Protein AF-A0A378BIL2-F1 (afdb_monomer_lite)

pLDDT: mean 81.59, std 17.85, range [30.56, 96.44]

Radius of gyration: 16.44 Å; chains: 1; bounding box: 48×26×46 Å

Organism: Klebsiella pneumoniae subsp. ozaenae (NCBI:txid574)

Foldseek 3Di:
DPDDDDVVVVVVVVVPDDDQDDD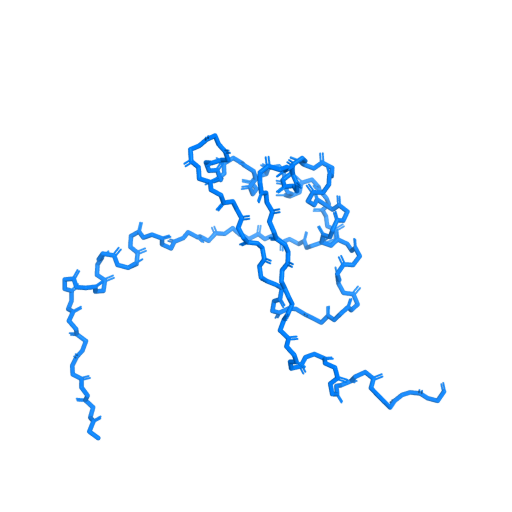LQDLVSLLVVVVVDPVVPDAAEAEDPDAPVSVVSNVVSCVVNVVCDPPYYYHYDPPNPVVVPDDD

Structure (mmCIF, N/CA/C/O backbone):
data_AF-A0A378BIL2-F1
#
_entry.id   AF-A0A378BIL2-F1
#
loop_
_atom_site.group_PDB
_atom_site.id
_atom_site.type_symbol
_atom_site.label_atom_id
_atom_site.label_alt_id
_atom_site.label_comp_id
_atom_site.label_asym_id
_atom_site.label_entity_id
_atom_site.label_seq_id
_atom_site.pdbx_PDB_ins_code
_atom_site.Cartn_x
_atom_site.Cartn_y
_atom_site.Cartn_z
_atom_site.occupancy
_atom_site.B_iso_or_equiv
_atom_site.auth_seq_id
_atom_site.auth_comp_id
_atom_site.auth_asym_id
_atom_site.auth_atom_id
_atom_site.pdbx_PDB_model_num
ATOM 1 N N . MET A 1 1 ? -2.060 -9.852 33.522 1.00 48.16 1 MET A N 1
ATOM 2 C CA . MET A 1 1 ? -3.518 -9.609 33.531 1.00 48.16 1 MET A CA 1
ATOM 3 C C . MET A 1 1 ? -3.977 -9.692 32.079 1.00 48.16 1 MET A C 1
ATOM 5 O O . MET A 1 1 ? -3.332 -9.061 31.255 1.00 48.16 1 MET A O 1
ATOM 9 N N . LYS A 1 2 ? -4.957 -10.537 31.725 1.00 69.44 2 LYS A N 1
ATOM 10 C CA . LYS A 1 2 ? -5.536 -10.529 30.369 1.00 69.44 2 LYS A CA 1
ATOM 11 C C . LYS A 1 2 ? -6.670 -9.517 30.390 1.00 69.44 2 LYS A C 1
ATOM 13 O O . LYS A 1 2 ? -7.750 -9.828 30.884 1.00 69.44 2 LYS A O 1
ATOM 18 N N . GLU A 1 3 ? -6.380 -8.296 29.966 1.00 82.31 3 GLU A N 1
ATOM 19 C CA . GLU A 1 3 ? -7.431 -7.316 29.721 1.00 82.31 3 GLU A CA 1
ATOM 20 C C . GLU A 1 3 ? -8.368 -7.870 28.646 1.00 82.31 3 GLU A C 1
ATOM 22 O O . GLU A 1 3 ? -7.927 -8.525 27.696 1.00 82.31 3 GLU A O 1
ATOM 27 N N . LYS A 1 4 ? -9.675 -7.693 28.849 1.00 87.38 4 LYS A N 1
ATOM 28 C CA . LYS A 1 4 ? -10.663 -8.069 27.842 1.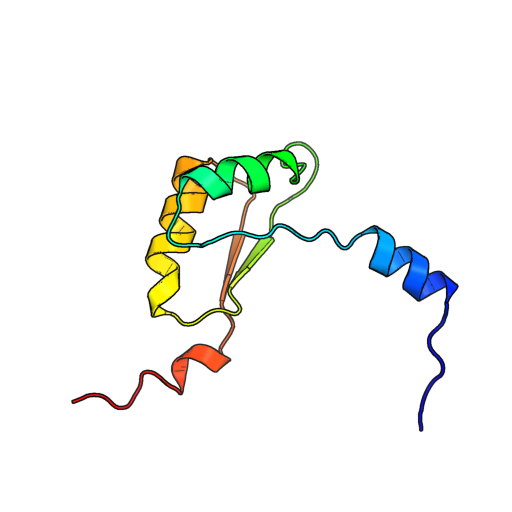00 87.38 4 LYS A CA 1
ATOM 29 C C . LYS A 1 4 ? -10.587 -7.057 26.706 1.00 87.38 4 LYS A C 1
ATOM 31 O O . LYS A 1 4 ? -10.439 -5.865 26.959 1.00 87.38 4 LYS A O 1
ATOM 36 N N . ILE A 1 5 ? -10.693 -7.549 25.479 1.00 87.94 5 ILE A N 1
ATOM 37 C CA . ILE A 1 5 ? -10.831 -6.685 24.312 1.00 87.94 5 ILE A CA 1
ATOM 38 C C . ILE A 1 5 ? -12.202 -6.012 24.405 1.00 87.94 5 ILE A C 1
ATOM 40 O O . ILE A 1 5 ? -13.202 -6.665 24.704 1.00 87.94 5 ILE A O 1
ATOM 44 N N . ASP A 1 6 ? -12.229 -4.700 24.202 1.00 93.88 6 ASP A N 1
ATOM 45 C CA . ASP A 1 6 ? -13.470 -3.968 23.990 1.00 93.88 6 ASP A CA 1
ATOM 46 C C . ASP A 1 6 ? -13.942 -4.251 22.559 1.00 93.88 6 ASP A C 1
ATOM 48 O O . ASP A 1 6 ? -13.289 -3.850 21.594 1.00 93.88 6 ASP A O 1
ATOM 52 N N . GLU A 1 7 ? -15.050 -4.979 22.430 1.00 94.25 7 GLU A N 1
ATOM 53 C CA . GLU A 1 7 ? -15.605 -5.383 21.133 1.00 94.25 7 GLU A CA 1
ATOM 54 C C . GLU A 1 7 ? -16.005 -4.173 20.274 1.00 94.25 7 GLU A C 1
ATOM 56 O O . GLU A 1 7 ? -15.781 -4.175 19.069 1.00 94.25 7 GLU A O 1
ATOM 61 N N . GLY A 1 8 ? -16.496 -3.083 20.876 1.00 95.50 8 GLY A N 1
ATOM 62 C CA . GLY A 1 8 ? -16.842 -1.870 20.129 1.00 95.50 8 GLY A CA 1
ATOM 63 C C . GLY A 1 8 ? -15.607 -1.152 19.574 1.00 95.50 8 GLY A C 1
ATOM 64 O O . GLY A 1 8 ? -15.614 -0.641 18.446 1.00 95.50 8 GLY A O 1
ATOM 65 N N . LEU A 1 9 ? -14.512 -1.148 20.341 1.00 94.38 9 LEU A N 1
ATOM 66 C CA . LEU A 1 9 ? -13.218 -0.657 19.863 1.00 94.38 9 LEU A CA 1
ATOM 67 C C . LEU A 1 9 ? -12.649 -1.565 18.764 1.00 94.38 9 LEU A C 1
ATOM 69 O O . LEU A 1 9 ? -12.114 -1.065 17.771 1.00 94.38 9 LEU A O 1
ATOM 73 N N . TRP A 1 10 ? -12.773 -2.882 18.930 1.00 94.38 10 TRP A N 1
ATOM 74 C CA . TRP A 1 10 ? -12.331 -3.870 17.951 1.00 94.38 10 TRP A CA 1
ATOM 75 C C . TRP A 1 10 ? -13.086 -3.753 16.626 1.00 94.38 10 TRP A C 1
ATOM 77 O O . TRP A 1 10 ? -12.446 -3.715 15.575 1.00 94.38 10 TRP A O 1
ATOM 87 N N . ASP A 1 11 ? -14.408 -3.607 16.652 1.00 96.31 11 ASP A N 1
ATOM 88 C CA . ASP A 1 11 ? -15.232 -3.406 15.456 1.00 96.31 11 ASP A CA 1
ATOM 89 C C . ASP A 1 11 ? -14.828 -2.123 14.716 1.00 96.31 11 ASP A C 1
ATOM 91 O O . ASP A 1 11 ? -14.658 -2.108 13.494 1.00 96.31 11 ASP A O 1
ATOM 95 N N . THR A 1 12 ? -14.568 -1.045 15.466 1.00 96.44 12 THR A N 1
ATOM 96 C CA . THR A 1 12 ? -14.105 0.230 14.896 1.00 96.44 12 THR A CA 1
ATOM 97 C C . THR A 1 12 ? -12.725 0.112 14.241 1.00 96.44 12 THR A C 1
ATOM 99 O O . THR A 1 12 ? -12.465 0.762 13.224 1.00 96.44 12 THR A O 1
ATOM 102 N N . LEU A 1 13 ? -11.818 -0.672 14.829 1.00 95.44 13 LEU A N 1
ATOM 103 C CA . LEU A 1 13 ? -10.470 -0.880 14.301 1.00 95.44 13 LEU A CA 1
ATOM 104 C C . LEU A 1 13 ? -10.481 -1.821 13.095 1.00 95.44 13 LEU A C 1
ATOM 106 O O . LEU A 1 13 ? -9.917 -1.486 12.056 1.00 95.44 13 LEU A O 1
ATOM 110 N N . SER A 1 14 ? -11.111 -2.986 13.234 1.00 95.44 14 SER A N 1
ATOM 111 C CA . SER A 1 14 ? -11.149 -4.027 12.207 1.00 95.44 14 SER A CA 1
ATOM 112 C C . SER A 1 14 ? -11.860 -3.552 10.941 1.00 95.44 14 SER A C 1
ATOM 114 O O . SER A 1 14 ? -11.381 -3.837 9.849 1.00 95.44 14 SER A O 1
ATOM 116 N N . GLY A 1 15 ? -12.892 -2.709 11.064 1.00 95.50 15 GLY A N 1
ATOM 117 C CA . GLY A 1 15 ? -13.545 -2.058 9.924 1.00 95.50 15 GLY A CA 1
ATOM 118 C C . GLY A 1 15 ? -12.657 -1.086 9.130 1.00 95.50 15 GLY A C 1
ATOM 119 O O . GLY A 1 15 ? -13.053 -0.640 8.058 1.00 95.50 15 GLY A O 1
ATOM 120 N N . ARG A 1 16 ? -11.462 -0.741 9.632 1.00 93.12 16 ARG A N 1
ATOM 121 C CA . ARG A 1 16 ? -10.455 0.072 8.919 1.00 93.12 16 ARG A CA 1
ATOM 122 C C . ARG A 1 16 ? -9.332 -0.768 8.308 1.00 93.12 16 ARG A C 1
ATOM 124 O O . ARG A 1 16 ? -8.452 -0.201 7.662 1.00 93.12 16 ARG A O 1
ATOM 131 N N . LEU A 1 17 ? -9.306 -2.076 8.569 1.00 93.31 17 LEU A N 1
ATOM 132 C CA . LEU A 1 17 ? -8.284 -2.981 8.062 1.00 93.31 17 LEU A CA 1
ATOM 133 C C . LEU A 1 17 ? -8.764 -3.608 6.759 1.00 93.31 17 LEU A C 1
ATOM 135 O O . LEU A 1 17 ? -9.762 -4.320 6.721 1.00 93.31 17 LEU A O 1
ATOM 139 N N . GLU A 1 18 ? -7.999 -3.388 5.701 1.00 92.88 18 GLU A N 1
ATOM 140 C CA . GLU A 1 18 ? -8.227 -4.009 4.404 1.00 92.88 18 GLU A CA 1
ATOM 141 C C . GLU A 1 18 ? -6.996 -4.818 4.001 1.00 92.88 18 GLU A C 1
ATOM 143 O O . GLU A 1 18 ? -5.860 -4.455 4.319 1.00 92.88 18 GLU A O 1
ATOM 148 N N . PHE A 1 19 ? -7.218 -5.932 3.304 1.00 93.56 19 PHE A N 1
ATOM 149 C CA . PHE A 1 19 ? -6.151 -6.821 2.862 1.00 93.56 19 PHE A CA 1
ATOM 150 C C . PHE A 1 19 ? -6.058 -6.851 1.337 1.00 93.56 19 PHE A C 1
ATOM 152 O O . PHE A 1 19 ? -7.025 -7.173 0.646 1.00 93.56 19 PHE A O 1
ATOM 159 N N . CYS A 1 20 ? -4.860 -6.581 0.822 1.00 93.00 20 CYS A N 1
ATOM 160 C CA . CYS A 1 20 ? -4.521 -6.724 -0.588 1.00 93.00 20 CYS A CA 1
ATOM 161 C C . CYS A 1 20 ? -3.434 -7.792 -0.732 1.00 93.00 20 CYS A C 1
ATOM 163 O O . CYS A 1 20 ? -2.299 -7.583 -0.306 1.00 93.00 20 CYS A O 1
ATOM 165 N N . ASN A 1 21 ? -3.769 -8.929 -1.347 1.00 93.56 21 ASN A N 1
ATOM 166 C CA . ASN A 1 21 ? -2.766 -9.928 -1.709 1.00 93.56 21 ASN A CA 1
ATOM 167 C C . ASN A 1 21 ? -1.935 -9.400 -2.888 1.00 93.56 21 ASN A C 1
ATOM 169 O O . ASN A 1 21 ? -2.487 -9.191 -3.970 1.00 93.56 21 ASN A O 1
ATOM 173 N N . LEU A 1 22 ? -0.645 -9.154 -2.661 1.00 92.31 22 LEU A N 1
ATOM 174 C CA . LEU A 1 22 ? 0.255 -8.484 -3.597 1.00 92.31 22 LEU A CA 1
ATOM 175 C C . LEU A 1 22 ? 1.623 -9.176 -3.603 1.00 92.31 22 LEU A C 1
ATOM 177 O O . LEU A 1 22 ? 2.277 -9.252 -2.562 1.00 92.31 22 LEU A O 1
ATOM 181 N N . ASP A 1 23 ? 2.076 -9.619 -4.777 1.00 93.50 23 ASP A N 1
ATOM 182 C CA . ASP A 1 23 ? 3.487 -9.942 -4.997 1.00 93.50 23 ASP A CA 1
ATOM 183 C C . ASP A 1 23 ? 4.242 -8.646 -5.299 1.00 93.50 23 ASP A C 1
ATOM 185 O O . ASP A 1 23 ? 3.956 -7.945 -6.265 1.00 93.50 23 ASP A O 1
ATOM 189 N N . VAL A 1 24 ? 5.224 -8.320 -4.465 1.00 92.00 24 VAL A N 1
ATOM 190 C CA . VAL A 1 24 ? 6.014 -7.090 -4.592 1.00 92.00 24 VAL A CA 1
ATOM 191 C C . VAL A 1 24 ? 6.896 -7.061 -5.842 1.00 92.00 24 VAL A C 1
ATOM 193 O O . VAL A 1 24 ? 7.365 -5.987 -6.216 1.00 92.00 24 VAL A O 1
ATOM 196 N N . ASN A 1 25 ? 7.135 -8.214 -6.475 1.00 92.12 25 ASN A N 1
ATOM 197 C CA . ASN A 1 25 ? 7.905 -8.320 -7.713 1.00 92.12 25 ASN A CA 1
ATOM 198 C C . ASN A 1 25 ? 7.037 -8.169 -8.971 1.00 92.12 25 ASN A C 1
ATOM 200 O O . ASN A 1 25 ? 7.582 -7.936 -10.050 1.00 92.12 25 ASN A O 1
ATOM 204 N N . ASP A 1 26 ? 5.711 -8.263 -8.837 1.00 93.12 26 ASP A N 1
ATOM 205 C CA . ASP A 1 26 ? 4.756 -8.020 -9.915 1.00 93.12 26 ASP A CA 1
ATOM 206 C C . ASP A 1 26 ? 4.219 -6.586 -9.824 1.00 93.12 26 ASP A C 1
ATOM 208 O O . ASP A 1 26 ? 3.360 -6.255 -9.003 1.00 93.12 26 ASP A O 1
ATOM 212 N N . THR A 1 27 ? 4.725 -5.704 -10.688 1.00 89.50 27 THR A N 1
ATOM 213 C CA . THR A 1 27 ? 4.338 -4.290 -10.650 1.00 89.50 27 THR A CA 1
ATOM 214 C C . THR A 1 27 ? 2.885 -4.052 -11.060 1.00 89.50 27 THR A C 1
ATOM 216 O O . THR A 1 27 ? 2.294 -3.065 -10.619 1.00 89.50 27 THR A O 1
ATOM 219 N N . SER A 1 28 ? 2.263 -4.969 -11.810 1.00 88.94 28 SER A N 1
ATOM 220 C CA . SER A 1 28 ? 0.856 -4.845 -12.209 1.00 88.94 28 SER A CA 1
ATOM 221 C C . SER A 1 28 ? -0.101 -4.942 -11.014 1.00 88.94 28 SER A C 1
ATOM 223 O O . SER A 1 28 ? -1.133 -4.266 -10.975 1.00 88.94 28 SER A O 1
ATOM 225 N N . GLY A 1 29 ? 0.287 -5.684 -9.971 1.00 90.19 29 GLY A N 1
ATOM 226 C CA . GLY A 1 29 ? -0.491 -5.811 -8.741 1.00 90.19 29 GLY A CA 1
ATOM 227 C C . GLY A 1 29 ? -0.653 -4.493 -7.972 1.00 90.19 29 GLY A C 1
ATOM 228 O O . GLY A 1 29 ? -1.620 -4.328 -7.225 1.00 90.19 29 GLY A O 1
ATOM 229 N N . PHE A 1 30 ? 0.237 -3.515 -8.176 1.00 93.50 30 PHE A N 1
ATOM 230 C CA . PHE A 1 30 ? 0.165 -2.225 -7.484 1.00 93.50 30 PHE A CA 1
ATOM 231 C C . PHE A 1 30 ? -0.996 -1.351 -7.970 1.00 93.50 30 PHE A C 1
ATOM 233 O O . PHE A 1 30 ? -1.451 -0.487 -7.222 1.00 93.50 30 PHE A O 1
ATOM 240 N N . THR A 1 31 ? -1.540 -1.592 -9.167 1.00 91.44 31 THR A N 1
ATOM 241 C CA . THR A 1 31 ? -2.764 -0.914 -9.622 1.00 91.44 31 THR A CA 1
ATOM 242 C C . THR A 1 31 ? -3.949 -1.264 -8.725 1.00 91.44 31 THR A C 1
ATOM 244 O O . THR A 1 31 ? -4.650 -0.363 -8.271 1.00 91.44 31 THR A O 1
ATOM 247 N N . ARG A 1 32 ? -4.105 -2.548 -8.371 1.00 92.50 32 ARG A N 1
ATOM 248 C CA . ARG A 1 32 ? -5.145 -3.009 -7.437 1.00 92.50 32 ARG A CA 1
ATOM 249 C C . ARG A 1 32 ? -4.985 -2.374 -6.058 1.00 92.50 32 ARG A C 1
ATOM 251 O O . ARG A 1 32 ? -5.969 -1.967 -5.450 1.00 92.50 32 ARG A O 1
ATOM 258 N N . LEU A 1 33 ? -3.746 -2.258 -5.574 1.00 92.25 33 LEU A N 1
ATOM 259 C CA . LEU A 1 33 ? -3.473 -1.558 -4.319 1.00 92.25 33 LEU A CA 1
ATOM 260 C C . LEU A 1 33 ? -3.925 -0.092 -4.400 1.00 92.25 33 LEU A C 1
ATOM 262 O O . LEU A 1 33 ? -4.501 0.424 -3.450 1.00 92.25 33 LEU A O 1
ATOM 266 N N . GLY A 1 34 ? -3.705 0.566 -5.539 1.00 90.75 34 GLY A N 1
ATOM 267 C CA . GLY A 1 34 ? -4.135 1.943 -5.765 1.00 90.75 34 GLY A CA 1
ATOM 268 C C . GLY A 1 34 ? -5.647 2.142 -5.724 1.00 90.75 34 GLY A C 1
ATOM 269 O O . GLY A 1 34 ? -6.104 3.134 -5.167 1.00 90.75 34 GLY A O 1
ATOM 270 N N . GLU A 1 35 ? -6.422 1.194 -6.249 1.00 91.69 35 GLU A N 1
ATOM 271 C CA . GLU A 1 35 ? -7.893 1.242 -6.229 1.00 91.69 35 GLU A CA 1
ATOM 272 C C . GLU A 1 35 ? -8.473 1.177 -4.808 1.00 91.69 35 GLU A C 1
ATOM 274 O O . GLU A 1 35 ? -9.533 1.742 -4.549 1.00 91.69 35 GLU A O 1
ATOM 279 N N . MET A 1 36 ? -7.761 0.533 -3.879 1.00 91.12 36 MET A N 1
ATOM 280 C CA . MET A 1 36 ? -8.151 0.439 -2.467 1.00 91.12 36 MET A CA 1
ATOM 281 C C . MET A 1 36 ? -7.774 1.694 -1.659 1.00 91.12 36 MET A C 1
ATOM 283 O O . MET A 1 36 ? -8.287 1.917 -0.563 1.00 91.12 36 MET A O 1
ATOM 287 N N . LEU A 1 37 ? -6.867 2.532 -2.170 1.00 90.00 37 LEU A N 1
A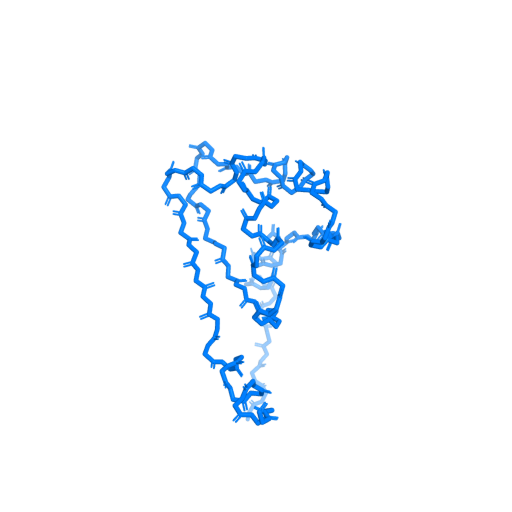TOM 288 C CA . LEU A 1 37 ? -6.361 3.703 -1.458 1.00 90.00 37 LEU A CA 1
ATOM 289 C C . LEU A 1 37 ? -7.102 4.983 -1.864 1.00 90.00 37 LEU A C 1
ATOM 291 O O . LEU A 1 37 ? -7.063 5.420 -3.011 1.00 90.00 37 LEU A O 1
ATOM 295 N N . ASP A 1 38 ? -7.664 5.692 -0.886 1.00 88.19 38 ASP A N 1
ATOM 296 C CA . ASP A 1 38 ? -8.191 7.046 -1.094 1.00 88.19 38 ASP A CA 1
ATOM 297 C C . ASP A 1 38 ? -7.079 8.106 -0.999 1.00 88.19 38 ASP A C 1
ATOM 299 O O . ASP A 1 38 ? -6.960 8.839 -0.015 1.00 88.19 38 ASP A O 1
ATOM 303 N N . GLN A 1 39 ? -6.245 8.201 -2.037 1.00 82.38 39 GLN A N 1
ATOM 304 C CA . GLN A 1 39 ? -5.148 9.179 -2.083 1.00 82.38 39 GLN A CA 1
ATOM 305 C C . GLN A 1 39 ? -5.613 10.635 -2.251 1.00 82.38 39 GLN A C 1
ATOM 307 O O . GLN A 1 39 ? -4.808 11.555 -2.108 1.00 82.38 39 GLN A O 1
ATOM 312 N N . LYS A 1 40 ? -6.897 10.862 -2.567 1.00 84.94 40 LYS A N 1
ATOM 313 C CA . LYS A 1 40 ? -7.458 12.211 -2.735 1.00 84.94 40 LYS A CA 1
ATOM 314 C C . LYS A 1 40 ? -7.735 12.860 -1.386 1.00 84.94 40 LYS A C 1
ATOM 316 O O . LYS A 1 40 ? -7.426 14.035 -1.210 1.00 84.94 40 LYS A O 1
ATOM 321 N N . ASN A 1 41 ? -8.292 12.097 -0.446 1.00 88.31 41 ASN A N 1
ATOM 322 C CA . ASN A 1 41 ? -8.685 12.625 0.861 1.00 88.31 41 ASN A CA 1
ATOM 323 C C . ASN A 1 41 ? -7.766 12.173 2.003 1.00 88.31 41 ASN A C 1
ATOM 325 O O . ASN A 1 41 ? -7.867 12.711 3.107 1.00 88.31 41 ASN A O 1
ATOM 329 N N . ARG A 1 42 ? -6.878 11.191 1.782 1.00 86.75 42 ARG A N 1
ATOM 330 C CA . ARG A 1 42 ? -6.028 10.616 2.836 1.00 86.75 42 ARG A CA 1
ATOM 331 C C . ARG A 1 42 ? -4.550 10.614 2.458 1.00 86.75 42 ARG A C 1
ATOM 333 O O . ARG A 1 42 ? -4.154 10.279 1.344 1.00 86.75 42 ARG A O 1
ATOM 340 N N . VAL A 1 43 ? -3.706 10.933 3.438 1.00 87.88 43 VAL A N 1
ATOM 341 C CA . VAL A 1 43 ? -2.249 10.804 3.317 1.00 87.88 43 VAL A CA 1
ATOM 342 C C . VAL A 1 43 ? -1.871 9.328 3.419 1.00 87.88 43 VAL A C 1
ATOM 344 O O . VAL A 1 43 ? -2.141 8.688 4.432 1.00 87.88 43 VAL A O 1
ATOM 347 N N . THR A 1 44 ? -1.214 8.788 2.391 1.00 88.69 44 THR A N 1
ATOM 348 C CA . THR A 1 44 ? -0.717 7.404 2.406 1.00 88.69 44 THR A CA 1
ATOM 349 C C . THR A 1 44 ? 0.632 7.316 3.127 1.00 88.69 44 THR A C 1
ATOM 351 O O . THR A 1 44 ? 1.586 8.015 2.772 1.00 88.69 44 THR A O 1
ATOM 354 N N . ILE A 1 45 ? 0.732 6.430 4.120 1.00 87.69 45 ILE A N 1
ATOM 355 C CA . ILE A 1 45 ? 1.989 6.086 4.794 1.00 87.69 45 ILE A CA 1
ATOM 356 C C . ILE A 1 45 ? 2.300 4.624 4.490 1.00 87.69 45 ILE A C 1
ATOM 358 O O . ILE A 1 45 ? 1.565 3.732 4.902 1.00 87.69 45 ILE A O 1
ATOM 362 N N . ASN A 1 46 ? 3.406 4.383 3.789 1.00 87.69 46 ASN A N 1
ATOM 363 C CA . ASN A 1 46 ? 3.861 3.040 3.449 1.00 87.69 46 ASN A CA 1
ATOM 364 C C . ASN A 1 46 ? 4.904 2.576 4.477 1.00 87.69 46 ASN A C 1
ATOM 366 O O . ASN A 1 46 ? 5.974 3.181 4.577 1.00 87.69 46 ASN A O 1
ATOM 370 N N . TYR A 1 47 ? 4.598 1.523 5.241 1.00 88.94 47 TYR A N 1
ATOM 371 C CA . TYR A 1 47 ? 5.511 0.923 6.221 1.00 88.94 47 TYR A CA 1
ATOM 372 C C . TYR A 1 47 ? 5.998 -0.443 5.734 1.00 88.94 47 TYR A C 1
ATOM 374 O O . TYR A 1 47 ? 5.213 -1.385 5.633 1.00 88.94 47 TYR A O 1
ATOM 382 N N . PHE A 1 48 ? 7.292 -0.574 5.441 1.00 87.88 48 PHE A N 1
ATOM 383 C CA . PHE A 1 48 ? 7.841 -1.837 4.945 1.00 87.88 48 PHE A CA 1
ATOM 384 C C . PHE A 1 48 ? 8.306 -2.723 6.102 1.00 87.88 48 PHE A C 1
ATOM 386 O O . PHE A 1 48 ? 9.358 -2.494 6.705 1.00 87.88 48 PHE A O 1
ATOM 393 N N . ALA A 1 49 ? 7.516 -3.763 6.370 1.00 88.12 49 ALA A N 1
ATOM 394 C CA . ALA A 1 49 ? 7.830 -4.861 7.285 1.00 88.12 49 ALA A CA 1
ATOM 395 C C . ALA A 1 49 ? 8.400 -6.092 6.541 1.00 88.12 49 ALA A C 1
ATOM 397 O O . ALA A 1 49 ? 8.179 -7.228 6.947 1.00 88.12 49 ALA A O 1
ATOM 398 N N . MET A 1 50 ? 9.113 -5.860 5.435 1.00 87.50 50 MET A N 1
ATOM 399 C CA . MET A 1 50 ? 9.687 -6.883 4.550 1.00 87.50 50 MET A CA 1
ATOM 400 C C . MET A 1 50 ? 11.226 -6.810 4.547 1.00 87.50 50 MET A C 1
ATOM 402 O O . MET A 1 50 ? 11.784 -5.793 4.973 1.00 87.50 50 MET A O 1
ATOM 406 N N . PRO A 1 51 ? 11.946 -7.847 4.068 1.00 88.56 51 PRO A N 1
ATOM 407 C CA . PRO A 1 51 ? 13.403 -7.800 3.952 1.00 88.56 51 PRO A CA 1
ATOM 408 C C . PRO A 1 51 ? 13.886 -6.650 3.047 1.00 88.56 51 PRO A C 1
ATOM 410 O O . PRO A 1 51 ? 13.225 -6.358 2.045 1.00 88.56 51 PRO A O 1
ATOM 413 N N . PRO A 1 52 ? 15.060 -6.037 3.308 1.00 87.31 52 PRO A N 1
ATOM 414 C CA . PRO A 1 52 ? 15.541 -4.883 2.541 1.00 87.31 52 PRO A CA 1
ATOM 415 C C . PRO A 1 52 ? 15.752 -5.177 1.054 1.00 87.31 52 PRO A C 1
ATOM 417 O O . PRO A 1 52 ? 15.609 -4.282 0.226 1.00 87.31 52 PRO A O 1
ATOM 420 N N . SER A 1 53 ? 16.037 -6.436 0.707 1.00 90.00 53 SER A N 1
ATOM 421 C CA . SER A 1 53 ? 16.168 -6.901 -0.679 1.00 90.00 53 SER A CA 1
ATOM 422 C C . SER A 1 53 ? 14.912 -6.650 -1.520 1.00 90.00 53 SER A C 1
ATOM 424 O O . SER A 1 53 ? 15.013 -6.498 -2.732 1.00 90.00 53 SER A O 1
ATOM 426 N N . THR A 1 54 ? 13.738 -6.544 -0.890 1.00 90.62 54 THR A N 1
ATOM 427 C CA . THR A 1 54 ? 12.461 -6.287 -1.574 1.00 90.62 54 THR A CA 1
ATOM 428 C C . THR A 1 54 ? 12.161 -4.799 -1.776 1.00 90.62 54 THR A C 1
ATOM 430 O O . THR A 1 54 ? 11.298 -4.455 -2.580 1.00 90.62 54 THR A O 1
ATOM 433 N N . PHE A 1 55 ? 12.876 -3.889 -1.100 1.00 90.25 55 PHE A N 1
ATOM 434 C CA . PHE A 1 55 ? 12.543 -2.456 -1.109 1.00 90.25 55 PHE A CA 1
ATOM 435 C C . PHE A 1 55 ?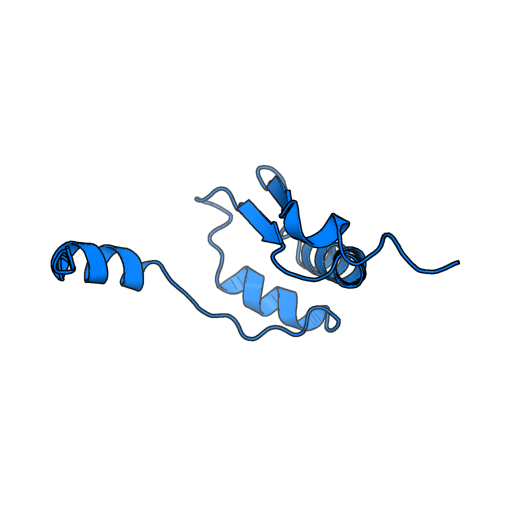 12.630 -1.840 -2.506 1.00 90.25 55 PHE A C 1
ATOM 437 O O . PHE A 1 55 ? 11.808 -0.994 -2.847 1.00 90.25 55 PHE A O 1
ATOM 444 N N . GLY A 1 56 ? 13.588 -2.282 -3.327 1.00 89.19 56 GLY A N 1
ATOM 445 C CA . GLY A 1 56 ? 13.715 -1.818 -4.709 1.00 89.19 56 GLY A CA 1
ATOM 446 C C . GLY A 1 56 ? 12.468 -2.130 -5.540 1.00 89.19 56 GLY A C 1
ATOM 447 O O . GLY A 1 56 ? 11.927 -1.238 -6.192 1.00 89.19 56 GLY A O 1
ATOM 448 N N . ALA A 1 57 ? 11.975 -3.368 -5.454 1.00 92.69 57 ALA A N 1
ATOM 449 C CA . ALA A 1 57 ? 10.776 -3.810 -6.161 1.00 92.69 57 ALA A CA 1
ATOM 450 C C . ALA A 1 57 ? 9.523 -3.065 -5.667 1.00 92.69 57 ALA A C 1
ATOM 452 O O . ALA A 1 57 ? 8.766 -2.528 -6.474 1.00 92.69 57 ALA A O 1
ATOM 453 N N . ILE A 1 58 ? 9.377 -2.910 -4.345 1.00 91.94 58 ILE A N 1
ATOM 454 C CA . ILE A 1 58 ? 8.248 -2.185 -3.745 1.00 91.94 58 ILE A CA 1
ATOM 455 C C . ILE A 1 58 ? 8.236 -0.713 -4.181 1.00 91.94 58 ILE A C 1
ATOM 457 O O . ILE A 1 58 ? 7.208 -0.202 -4.622 1.00 91.94 58 ILE A O 1
ATOM 461 N N . CYS A 1 59 ? 9.374 -0.016 -4.095 1.00 90.62 59 CYS A N 1
ATOM 462 C CA . CYS A 1 59 ? 9.476 1.381 -4.519 1.00 90.62 59 CYS A CA 1
ATOM 463 C C . CYS A 1 59 ? 9.193 1.555 -6.016 1.00 90.62 59 CYS A C 1
ATOM 465 O O . CYS A 1 59 ? 8.560 2.541 -6.398 1.00 90.62 59 CYS A O 1
ATOM 467 N N . LYS A 1 60 ? 9.627 0.602 -6.853 1.00 91.50 60 LYS A N 1
ATOM 468 C CA . LYS A 1 60 ? 9.332 0.593 -8.289 1.00 91.50 60 LYS A CA 1
ATOM 469 C C . LYS A 1 60 ? 7.828 0.456 -8.541 1.00 91.50 60 LYS A C 1
ATOM 471 O O . LYS A 1 60 ? 7.264 1.316 -9.211 1.00 91.50 60 LYS A O 1
ATOM 476 N N . GLY A 1 61 ? 7.178 -0.554 -7.961 1.00 92.62 61 GLY A N 1
ATOM 477 C CA . GLY A 1 61 ? 5.738 -0.777 -8.120 1.00 92.62 61 GLY A CA 1
ATOM 478 C C . GLY A 1 61 ? 4.894 0.407 -7.636 1.00 92.62 61 GLY A C 1
ATOM 479 O O . GLY A 1 61 ? 4.018 0.884 -8.356 1.00 92.62 61 GLY A O 1
ATOM 480 N N . LEU A 1 62 ? 5.223 0.969 -6.465 1.00 91.00 62 LEU A N 1
ATOM 481 C CA . LEU A 1 62 ? 4.574 2.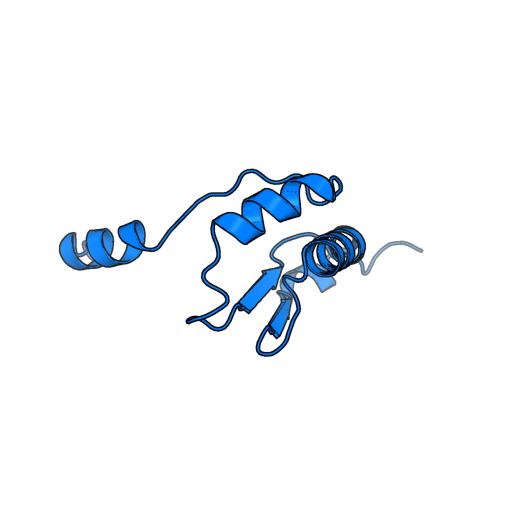187 -5.961 1.00 91.00 62 LEU A CA 1
ATOM 482 C C . LEU A 1 62 ? 4.764 3.384 -6.903 1.00 91.00 62 LEU A C 1
ATOM 484 O O . LEU A 1 62 ? 3.848 4.190 -7.052 1.00 91.00 62 LEU A O 1
ATOM 488 N N . GLY A 1 63 ? 5.942 3.524 -7.514 1.00 89.75 63 GLY A N 1
ATOM 489 C CA . GLY A 1 63 ? 6.229 4.591 -8.471 1.00 89.75 63 GLY A CA 1
ATOM 490 C C . GLY A 1 63 ? 5.435 4.454 -9.768 1.00 89.75 63 GLY A C 1
ATOM 491 O O . GLY A 1 63 ? 4.817 5.422 -10.207 1.00 89.75 63 GLY A O 1
ATOM 492 N N . GLU A 1 64 ? 5.401 3.255 -10.350 1.00 91.56 64 GLU A N 1
ATOM 493 C CA . GLU A 1 64 ? 4.656 2.968 -11.585 1.00 91.56 64 GLU A CA 1
ATOM 494 C C . GLU A 1 64 ? 3.145 3.174 -11.398 1.00 91.56 64 GLU A C 1
ATOM 496 O O . GLU A 1 64 ? 2.490 3.777 -12.249 1.00 91.56 64 GLU A O 1
ATOM 501 N N . ALA A 1 65 ? 2.609 2.786 -10.238 1.00 89.38 65 ALA A N 1
ATOM 502 C CA . ALA A 1 65 ? 1.209 3.003 -9.878 1.00 89.38 65 ALA A CA 1
ATOM 503 C C . ALA A 1 65 ? 0.903 4.426 -9.358 1.00 89.38 65 ALA A C 1
ATOM 505 O O . ALA A 1 65 ? -0.234 4.712 -8.990 1.00 89.38 65 ALA A O 1
ATOM 506 N N . LYS A 1 66 ? 1.893 5.334 -9.325 1.00 87.69 66 LYS A N 1
ATOM 507 C CA . LYS A 1 66 ? 1.785 6.718 -8.808 1.00 87.69 66 LYS A CA 1
ATOM 508 C C . LYS A 1 66 ? 1.369 6.821 -7.334 1.00 87.69 66 LYS A C 1
ATOM 510 O O . LYS A 1 66 ? 0.938 7.879 -6.877 1.00 87.69 66 LYS A O 1
ATOM 515 N N . LEU A 1 67 ? 1.579 5.761 -6.558 1.00 84.75 67 LEU A N 1
ATOM 516 C CA . LEU A 1 67 ? 1.192 5.675 -5.148 1.00 84.75 67 LEU A CA 1
ATOM 517 C C . LEU A 1 67 ? 2.185 6.344 -4.188 1.00 84.75 67 LEU A C 1
ATOM 519 O O . LEU A 1 67 ? 1.941 6.413 -2.985 1.00 84.75 67 LEU A O 1
ATOM 523 N N . ASN A 1 68 ? 3.299 6.859 -4.708 1.00 79.62 68 ASN A N 1
ATOM 524 C CA . ASN A 1 68 ? 4.311 7.608 -3.964 1.00 79.62 68 ASN A CA 1
ATOM 525 C C . ASN A 1 68 ? 4.220 9.136 -4.169 1.00 79.62 68 ASN A C 1
ATOM 527 O O . ASN A 1 68 ? 5.125 9.865 -3.753 1.00 79.62 68 ASN A O 1
ATOM 531 N N . ALA A 1 69 ? 3.149 9.635 -4.800 1.00 76.69 69 ALA A N 1
ATOM 532 C CA . ALA A 1 69 ? 2.937 11.064 -5.008 1.00 76.69 69 ALA A CA 1
ATOM 533 C C . ALA A 1 69 ? 2.757 11.816 -3.677 1.00 76.69 69 ALA A C 1
ATOM 535 O O . ALA A 1 69 ? 2.263 11.271 -2.688 1.00 76.69 69 ALA A O 1
ATOM 536 N N . LYS A 1 70 ? 3.147 13.099 -3.631 1.00 72.19 70 LYS A N 1
ATOM 537 C CA . LYS A 1 70 ? 2.922 13.936 -2.439 1.00 72.19 70 LYS A CA 1
ATOM 538 C C . LYS A 1 70 ? 1.424 13.923 -2.082 1.00 72.19 70 LYS A C 1
ATOM 540 O O . LYS A 1 70 ? 0.614 14.086 -2.989 1.00 72.19 70 LYS A O 1
ATOM 545 N N . PRO A 1 71 ? 1.058 13.799 -0.792 1.00 74.94 71 PRO A N 1
ATOM 546 C CA . PRO A 1 71 ? 1.906 13.876 0.405 1.00 74.94 71 PRO A CA 1
ATOM 547 C C . PRO A 1 71 ? 2.447 12.533 0.950 1.00 74.94 71 PRO A C 1
ATOM 549 O O . PRO A 1 71 ? 2.827 12.490 2.120 1.00 74.94 71 PRO A O 1
ATOM 552 N N . ALA A 1 72 ? 2.529 11.460 0.154 1.00 74.19 72 ALA A N 1
ATOM 553 C CA . ALA A 1 72 ? 2.943 10.139 0.635 1.00 74.19 72 ALA A CA 1
ATOM 554 C C . ALA A 1 72 ? 4.315 10.124 1.347 1.00 74.19 72 ALA A C 1
ATOM 556 O O . ALA A 1 72 ? 5.217 10.928 1.061 1.00 74.19 72 ALA A O 1
ATOM 557 N N . ARG A 1 73 ? 4.466 9.204 2.308 1.00 78.06 73 ARG A N 1
ATOM 558 C CA . ARG A 1 73 ? 5.695 8.982 3.091 1.00 78.06 73 ARG A CA 1
ATOM 559 C C . ARG A 1 73 ? 6.041 7.494 3.125 1.00 78.06 73 ARG A C 1
ATOM 561 O O . ARG A 1 73 ? 5.147 6.657 3.212 1.00 78.06 73 ARG A O 1
ATOM 568 N N . VAL A 1 74 ? 7.336 7.179 3.080 1.00 76.88 74 VAL A N 1
ATOM 569 C CA . VAL A 1 74 ? 7.855 5.804 3.171 1.00 76.88 74 VAL A CA 1
ATOM 570 C C . VAL A 1 74 ? 8.678 5.665 4.449 1.00 76.88 74 VAL A C 1
ATOM 572 O O . VAL A 1 74 ? 9.594 6.453 4.688 1.00 76.88 74 VAL A O 1
ATOM 575 N N . GLY A 1 75 ? 8.343 4.671 5.269 1.00 69.31 75 GLY A N 1
ATOM 576 C CA . GLY A 1 75 ? 9.062 4.296 6.482 1.00 69.31 75 GLY A CA 1
ATOM 577 C C . GLY A 1 75 ? 9.471 2.825 6.448 1.00 69.31 75 GLY A C 1
ATOM 578 O O . GLY A 1 75 ? 8.798 1.991 5.848 1.00 69.31 75 GLY A O 1
ATOM 579 N N . HIS A 1 76 ? 10.575 2.496 7.115 1.00 68.00 76 HIS A N 1
ATOM 580 C CA . HIS A 1 76 ? 11.114 1.136 7.168 1.00 68.00 76 HIS A CA 1
ATOM 581 C C . HIS A 1 76 ? 11.367 0.733 8.625 1.00 68.00 76 HIS A C 1
ATOM 583 O O . HIS A 1 76 ? 11.867 1.541 9.415 1.00 68.00 76 HIS A O 1
ATOM 589 N N . GLY A 1 77 ? 11.050 -0.511 8.991 1.00 53.41 77 GLY A N 1
ATOM 590 C CA . GLY A 1 77 ? 11.338 -1.046 10.324 1.00 53.41 77 GLY A CA 1
ATOM 591 C C . GLY A 1 77 ? 12.838 -1.281 10.557 1.00 53.41 77 GLY A C 1
ATOM 592 O O . GLY A 1 77 ? 13.543 -1.792 9.689 1.00 53.41 77 GLY A O 1
ATOM 593 N N . LYS A 1 78 ? 13.353 -0.939 11.750 1.00 54.25 78 LYS A N 1
ATOM 594 C CA . LYS A 1 78 ? 14.782 -1.115 12.105 1.00 54.25 78 LYS A CA 1
ATOM 595 C C . LYS A 1 78 ? 15.219 -2.583 12.242 1.00 54.25 78 LYS A C 1
ATOM 597 O O . LYS A 1 78 ? 16.415 -2.858 12.173 1.00 54.25 78 LYS A O 1
ATOM 602 N N . THR A 1 79 ? 14.286 -3.522 12.384 1.00 45.97 79 THR A N 1
ATOM 603 C CA . THR A 1 79 ? 14.568 -4.952 12.613 1.00 45.97 79 THR A CA 1
ATOM 604 C C . THR A 1 79 ? 15.255 -5.634 11.422 1.00 45.97 79 THR A C 1
ATOM 606 O O . THR A 1 79 ? 15.908 -6.658 11.582 1.00 45.97 79 THR A O 1
ATOM 609 N N . ALA A 1 80 ? 15.190 -5.037 10.232 1.00 42.66 80 ALA A N 1
ATOM 610 C CA . ALA A 1 80 ? 15.754 -5.604 9.012 1.00 42.66 80 ALA A CA 1
ATOM 611 C C . ALA A 1 80 ? 17.279 -5.404 8.853 1.00 42.66 80 ALA A C 1
ATOM 613 O O . ALA A 1 80 ? 17.900 -6.058 8.018 1.00 42.66 80 ALA A O 1
ATOM 614 N N . ARG A 1 81 ? 17.912 -4.527 9.652 1.00 37.34 81 ARG A N 1
ATOM 615 C CA . ARG A 1 81 ? 19.360 -4.251 9.542 1.00 37.34 81 ARG A CA 1
ATOM 616 C C . ARG A 1 81 ? 20.232 -5.343 10.179 1.00 37.34 81 ARG A C 1
ATOM 618 O O . ARG A 1 81 ? 21.390 -5.474 9.806 1.00 37.34 81 ARG A O 1
ATOM 625 N N . HIS A 1 82 ? 19.704 -6.127 11.121 1.00 35.78 82 HIS A N 1
ATOM 626 C CA . HIS A 1 82 ? 20.520 -7.094 11.867 1.00 35.78 82 HIS A CA 1
ATOM 627 C C . HIS A 1 82 ? 20.777 -8.407 11.105 1.00 35.78 82 HIS A C 1
ATOM 629 O O . HIS A 1 82 ? 21.729 -9.110 11.415 1.00 35.78 82 HIS A O 1
ATOM 635 N N . LEU A 1 83 ? 19.979 -8.722 10.077 1.00 41.38 83 LEU A N 1
ATOM 636 C CA . LEU A 1 83 ? 20.114 -9.967 9.303 1.00 41.38 83 LEU A CA 1
ATOM 637 C C . LEU A 1 83 ? 20.961 -9.825 8.026 1.00 41.38 83 LEU A C 1
ATOM 639 O O . LEU A 1 83 ? 21.303 -10.830 7.418 1.00 41.38 83 LEU A O 1
ATOM 643 N N . ALA A 1 84 ? 21.327 -8.603 7.629 1.00 40.53 84 ALA A N 1
ATOM 644 C CA . ALA A 1 84 ? 22.121 -8.344 6.420 1.00 40.53 84 ALA A CA 1
ATOM 645 C C . ALA A 1 84 ? 23.603 -8.023 6.709 1.00 40.53 84 ALA A C 1
ATOM 647 O O . ALA A 1 84 ? 24.340 -7.668 5.797 1.00 40.53 8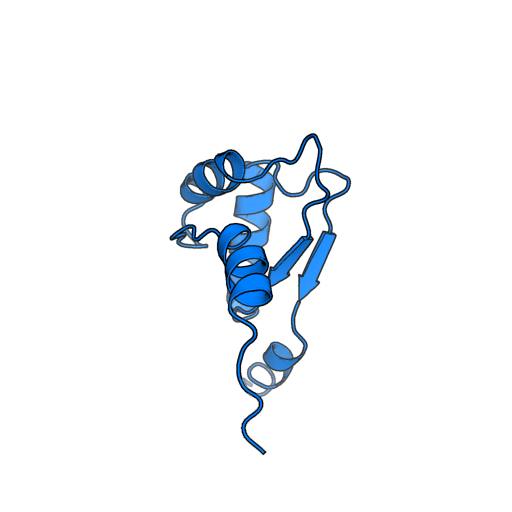4 ALA A O 1
ATOM 648 N N . GLY A 1 85 ? 24.034 -8.108 7.974 1.00 36.28 85 GLY A N 1
ATOM 649 C CA . GLY A 1 85 ? 25.381 -7.727 8.415 1.00 36.28 85 GLY A CA 1
ATOM 650 C C . GLY A 1 85 ? 26.445 -8.827 8.351 1.00 36.28 85 GLY A C 1
ATOM 651 O O . GLY A 1 85 ? 27.577 -8.549 8.718 1.00 36.28 85 GLY A O 1
ATOM 652 N N . ASN A 1 86 ? 26.106 -10.040 7.906 1.00 36.75 86 ASN A N 1
ATOM 653 C CA . ASN A 1 86 ? 27.044 -11.161 7.796 1.00 36.75 86 ASN A CA 1
ATOM 654 C C . ASN A 1 86 ? 26.904 -11.858 6.436 1.00 36.75 86 ASN A C 1
ATOM 656 O O . ASN A 1 86 ? 26.382 -12.967 6.349 1.00 36.75 86 ASN A O 1
ATOM 660 N N . LEU A 1 87 ? 27.382 -11.218 5.374 1.00 30.56 87 LEU A N 1
ATOM 661 C CA . LEU A 1 87 ? 27.939 -11.934 4.228 1.00 30.56 87 LEU A CA 1
ATOM 662 C C . LEU A 1 87 ? 29.258 -11.242 3.834 1.00 30.56 87 LEU A C 1
ATOM 664 O O . LEU A 1 87 ? 29.292 -10.011 3.870 1.00 30.56 87 LEU A O 1
ATOM 668 N N . PRO A 1 88 ? 30.328 -12.019 3.570 1.00 39.72 88 PRO A N 1
ATOM 669 C CA . PRO A 1 88 ? 31.681 -11.521 3.313 1.00 39.72 88 PRO A CA 1
ATOM 670 C C . PRO A 1 88 ? 31.800 -10.696 2.028 1.00 39.72 88 PRO A C 1
ATOM 672 O O . PRO A 1 88 ? 30.978 -10.903 1.105 1.00 39.72 88 PRO A O 1
#

Secondary structure (DSSP, 8-state):
--PPP-HHHHHHHHTT-------TT-TTHHHHHHHH--TTTS--EEEE-S-GGGHHHHHHHHHHTTTT-TT-EEEE-GGGGSSSS---

Sequence (88 aa):
MKEKIDEGLWDTLSGRLEFCNLDVNDTSGFTRLGEMLDQKNRVTINYFAMPPSTFGAICKGLGEAKLNAKPARVGHGKTARHLAGNLP

InterPro domains:
  IPR022674 Glucose-6-phosphate dehydrogenase, NAD-binding [PF00479] (3-70)
  IPR036291 NAD(P)-binding domain superfamily [SSF51735] (4-73)